Protein AF-A0A3D3T3N2-F1 (afdb_monomer_lite)

pLDDT: mean 90.18, std 8.49, range [47.81, 97.81]

Sequence (180 aa):
MTGLSQSQTKAWVLFFIALHDLGKLDVRFQLKVPEALKVLWPDFGEDDANSERGYYHGPQGYLAFRKQISRKLGFGLDSAKDWLAAVCGHHGDLQMSGQWQTPDAEEWVIERDEEARLTWANTLVDLFLRPAQIDYRAPLPDCPPMLAGFCSVCDWIGSNSDFFTFQPKPYEDGLEAYWA

Radius of gyration: 16.7 Å; chains: 1; bounding box: 37×38×50 Å

Secondary structure (DSSP, 8-state):
--S--HHHHHHHHHHHHTTTTGGGSSHHHHTTSHHHHHHH-TT--TTSB---TT--HHHHHHHHIIIIIHHHHT--HHHHHHHHHHHHTTTS------PPPPPSB-HHHHHHHHHHHHHHHHHHIIIIITTTT--TTSPPPPPPTTHHHHHHHHHHHHT-TTTS---SS--TTHHHHHH-

Structure (mmCIF, N/CA/C/O backbone):
data_AF-A0A3D3T3N2-F1
#
_entry.id   AF-A0A3D3T3N2-F1
#
loop_
_atom_site.group_PDB
_atom_site.id
_atom_site.type_symbol
_atom_site.label_atom_id
_atom_site.label_alt_id
_atom_site.label_comp_id
_atom_site.label_asym_id
_atom_site.label_entity_id
_atom_site.label_seq_id
_atom_site.pdbx_PDB_ins_code
_atom_site.Cartn_x
_atom_site.Cartn_y
_atom_site.Cartn_z
_atom_site.occupancy
_atom_site.B_iso_or_equiv
_atom_site.auth_seq_id
_atom_site.auth_comp_id
_atom_site.auth_asym_id
_atom_site.auth_atom_id
_atom_site.pdbx_PDB_model_num
ATOM 1 N N . MET A 1 1 ? -7.520 -1.124 26.898 1.00 47.81 1 MET A N 1
ATOM 2 C CA . MET A 1 1 ? -8.785 -1.226 26.134 1.00 47.81 1 MET A CA 1
ATOM 3 C C . MET A 1 1 ? -8.885 0.021 25.274 1.00 47.81 1 MET A C 1
ATOM 5 O O . MET A 1 1 ? -8.824 1.107 25.826 1.00 47.81 1 MET A O 1
ATOM 9 N N . THR A 1 2 ? -8.956 -0.134 23.954 1.00 56.12 2 THR A N 1
ATOM 10 C CA . THR A 1 2 ? -8.774 0.923 22.937 1.00 56.12 2 THR A CA 1
ATOM 11 C C . THR A 1 2 ? -9.949 1.901 22.798 1.00 56.12 2 THR A C 1
ATOM 13 O O . THR A 1 2 ? -9.895 2.789 21.958 1.00 56.12 2 THR A O 1
ATOM 16 N N . GLY A 1 3 ? -11.029 1.737 23.573 1.00 71.44 3 GLY A N 1
ATOM 17 C CA . GLY A 1 3 ? -12.244 2.563 23.481 1.00 71.44 3 GLY A CA 1
ATOM 18 C C . GLY A 1 3 ? -13.084 2.341 22.215 1.00 71.44 3 GLY A C 1
ATOM 19 O O . GLY A 1 3 ? -14.150 2.936 22.086 1.00 71.44 3 GLY A O 1
ATOM 20 N N . LEU A 1 4 ? -12.635 1.478 21.299 1.00 84.06 4 LEU A N 1
ATOM 21 C CA . LEU A 1 4 ? -13.314 1.175 20.043 1.00 84.06 4 LEU A CA 1
ATOM 22 C C . LEU A 1 4 ? -14.314 0.028 20.188 1.00 84.06 4 LEU A C 1
ATOM 24 O O . LEU A 1 4 ? -14.108 -0.914 20.956 1.00 84.06 4 LEU A O 1
ATOM 28 N N . SER A 1 5 ? -15.372 0.082 19.381 1.00 91.25 5 SER A N 1
ATOM 29 C CA . SER A 1 5 ? -16.268 -1.057 19.177 1.00 91.25 5 SER A CA 1
ATOM 30 C C . SER A 1 5 ? -15.579 -2.184 18.397 1.00 91.25 5 SER A C 1
ATOM 32 O O . SER A 1 5 ? -14.610 -1.964 17.667 1.00 91.25 5 SER A O 1
ATOM 34 N N . GLN A 1 6 ? -16.120 -3.402 18.492 1.00 92.44 6 GLN A N 1
ATOM 35 C CA . GLN A 1 6 ? -15.607 -4.557 17.748 1.00 92.44 6 GLN A CA 1
ATOM 36 C C . GLN A 1 6 ? -15.593 -4.321 16.228 1.00 92.44 6 GLN A C 1
ATOM 38 O O . GLN A 1 6 ? -14.643 -4.723 15.556 1.00 92.44 6 GLN A O 1
ATOM 43 N N . SER A 1 7 ? -16.615 -3.653 15.680 1.00 94.00 7 SER A N 1
ATOM 44 C CA . SER A 1 7 ? -16.683 -3.323 14.251 1.00 94.00 7 SER A CA 1
ATOM 45 C C . SER A 1 7 ? -15.570 -2.362 13.840 1.00 94.00 7 SER A C 1
ATOM 47 O O . SER A 1 7 ? -14.906 -2.594 12.832 1.00 94.00 7 SER A O 1
ATOM 49 N N . GLN A 1 8 ? -15.305 -1.335 14.649 1.00 93.88 8 GLN A N 1
ATOM 50 C CA . GLN A 1 8 ? -14.230 -0.380 14.389 1.00 93.88 8 GLN A CA 1
ATOM 51 C C . GLN A 1 8 ? -12.848 -1.030 14.505 1.00 93.88 8 GLN A C 1
ATOM 53 O O . GLN A 1 8 ? -11.976 -0.782 13.677 1.00 93.88 8 GLN A O 1
ATOM 58 N N . THR A 1 9 ? -12.642 -1.909 15.492 1.00 92.81 9 THR A N 1
ATOM 59 C CA . THR A 1 9 ? -11.400 -2.690 15.590 1.00 92.81 9 THR A CA 1
ATOM 60 C C . THR A 1 9 ? -11.205 -3.581 14.364 1.00 92.81 9 THR A C 1
ATOM 62 O O . THR A 1 9 ? -10.117 -3.585 13.792 1.00 92.81 9 THR A O 1
ATOM 65 N N . LYS A 1 10 ? -12.250 -4.292 13.918 1.00 94.75 10 LYS A N 1
ATOM 66 C CA . LYS A 1 10 ? -12.192 -5.130 12.711 1.00 94.75 10 LYS A CA 1
ATOM 67 C C . LYS A 1 10 ? -11.825 -4.302 11.476 1.00 94.75 10 LYS A C 1
ATOM 69 O O . LYS A 1 10 ? -10.947 -4.711 10.726 1.00 94.75 10 LYS A O 1
ATOM 74 N N . ALA A 1 11 ? -12.460 -3.148 11.288 1.00 96.12 11 ALA A N 1
ATOM 75 C CA . ALA A 1 11 ? -12.194 -2.264 10.157 1.00 96.12 11 ALA A CA 1
ATOM 76 C C . ALA A 1 11 ? -10.740 -1.770 10.124 1.00 96.12 11 ALA A C 1
ATOM 78 O O . ALA A 1 11 ? -10.108 -1.828 9.073 1.00 96.12 11 ALA A O 1
ATOM 79 N N . TRP A 1 12 ? -10.179 -1.368 11.270 1.00 95.12 12 TRP A N 1
ATOM 80 C CA . TRP A 1 12 ? -8.768 -0.985 11.351 1.00 95.12 12 TRP A CA 1
ATOM 81 C C . TRP A 1 12 ? -7.820 -2.130 10.999 1.00 95.12 12 TRP A C 1
ATOM 83 O O . TRP A 1 12 ? -6.896 -1.945 10.210 1.00 95.12 12 TRP A O 1
ATOM 93 N N . VAL A 1 13 ? -8.064 -3.320 11.552 1.00 95.94 13 VAL A N 1
ATOM 94 C CA . VAL A 1 13 ? -7.245 -4.507 11.273 1.00 95.94 13 VAL A CA 1
ATOM 95 C C . VAL A 1 13 ? -7.285 -4.863 9.786 1.00 95.94 13 VAL A C 1
ATOM 97 O O . VAL A 1 13 ? -6.230 -5.065 9.192 1.00 95.94 13 VAL A O 1
ATOM 100 N N . LEU A 1 14 ? -8.471 -4.882 9.170 1.00 97.06 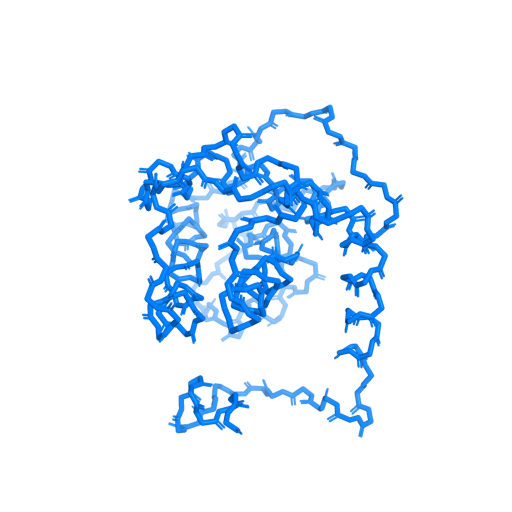14 LEU A N 1
ATOM 101 C CA . LEU A 1 14 ? -8.624 -5.166 7.739 1.00 97.06 14 LEU A CA 1
ATOM 102 C C . LEU A 1 14 ? -7.925 -4.122 6.864 1.00 97.06 14 LEU A C 1
ATOM 104 O O . LEU A 1 14 ? -7.190 -4.492 5.952 1.00 97.06 14 LEU A O 1
ATOM 108 N N . PHE A 1 15 ? -8.098 -2.837 7.181 1.00 96.62 15 PHE A N 1
ATOM 109 C CA . PHE A 1 15 ? -7.448 -1.743 6.465 1.00 96.62 15 PHE A CA 1
ATOM 110 C C . PHE A 1 15 ? -5.925 -1.894 6.446 1.00 96.62 15 PHE A C 1
ATOM 112 O O . PHE A 1 15 ? -5.317 -1.843 5.380 1.00 96.62 15 PHE A O 1
ATOM 119 N N . PHE A 1 16 ? -5.300 -2.121 7.604 1.00 96.38 16 PHE A N 1
ATOM 120 C CA . PHE A 1 16 ? -3.844 -2.234 7.663 1.00 96.38 16 PHE A CA 1
ATOM 121 C C . PHE A 1 16 ? -3.323 -3.538 7.061 1.00 96.38 16 PHE A C 1
ATOM 123 O O . PHE A 1 16 ? -2.327 -3.501 6.345 1.00 96.38 16 PHE A O 1
ATOM 130 N N . ILE A 1 17 ? -3.986 -4.678 7.277 1.00 97.81 17 ILE A N 1
ATOM 131 C CA . ILE A 1 17 ? -3.565 -5.938 6.641 1.00 97.81 17 ILE A CA 1
ATOM 132 C C . ILE A 1 17 ? -3.613 -5.809 5.117 1.00 97.81 17 ILE A C 1
ATOM 134 O O . ILE A 1 17 ? -2.677 -6.224 4.445 1.00 97.81 17 ILE A O 1
ATOM 138 N N . ALA A 1 18 ? -4.630 -5.160 4.551 1.00 97.31 18 ALA A N 1
ATOM 139 C CA . ALA A 1 18 ? -4.717 -4.950 3.105 1.00 97.31 18 ALA A CA 1
ATOM 140 C C . ALA A 1 18 ? -3.624 -4.011 2.533 1.00 97.31 18 ALA A C 1
ATOM 142 O O . ALA A 1 18 ? -3.436 -3.948 1.317 1.00 97.31 18 ALA A O 1
ATOM 143 N N . LEU A 1 19 ? -2.866 -3.315 3.389 1.00 97.19 19 LEU A N 1
ATOM 144 C CA . LEU A 1 19 ? -1.708 -2.497 3.013 1.00 97.19 19 LEU A CA 1
ATOM 145 C C . LEU A 1 19 ? -0.362 -3.232 3.124 1.00 97.19 19 LEU A C 1
ATOM 147 O O . LEU A 1 19 ? 0.652 -2.652 2.738 1.00 97.19 19 LEU A O 1
ATOM 151 N N . HIS A 1 20 ? -0.319 -4.472 3.630 1.00 96.94 20 HIS A N 1
ATOM 152 C CA . HIS A 1 20 ? 0.939 -5.198 3.878 1.00 96.94 20 HIS A CA 1
ATOM 153 C C . HIS A 1 20 ? 1.852 -5.262 2.641 1.00 96.94 20 HIS A C 1
ATOM 155 O O . HIS A 1 20 ? 3.069 -5.117 2.750 1.00 96.94 20 HIS A O 1
ATOM 161 N N . ASP A 1 21 ? 1.239 -5.398 1.465 1.00 97.44 21 ASP A N 1
ATOM 162 C CA . ASP A 1 21 ? 1.882 -5.525 0.162 1.00 97.44 21 ASP A CA 1
ATOM 163 C C . ASP A 1 21 ? 1.880 -4.227 -0.660 1.00 97.44 21 ASP A C 1
ATOM 165 O O . ASP A 1 21 ? 2.146 -4.249 -1.859 1.00 97.44 21 ASP A O 1
ATOM 169 N N . LEU A 1 22 ? 1.623 -3.068 -0.042 1.00 96.88 22 LEU A N 1
ATOM 170 C CA . LEU A 1 22 ? 1.538 -1.779 -0.742 1.00 96.88 22 LEU A CA 1
ATOM 171 C C . LEU A 1 22 ? 2.767 -1.484 -1.623 1.00 96.88 22 LEU A C 1
ATOM 173 O O . LEU A 1 22 ? 2.629 -0.895 -2.691 1.00 96.88 22 LEU A O 1
ATOM 177 N N . GLY A 1 23 ? 3.964 -1.913 -1.210 1.00 95.31 23 GLY A N 1
ATOM 178 C CA . GLY A 1 23 ? 5.185 -1.751 -2.006 1.00 95.31 23 GLY A CA 1
ATOM 179 C C . GLY A 1 23 ? 5.266 -2.650 -3.244 1.00 95.31 23 GLY A C 1
ATOM 180 O O . GLY A 1 23 ? 6.223 -2.554 -3.997 1.00 95.31 23 GLY A O 1
ATOM 181 N N . LYS A 1 24 ? 4.300 -3.543 -3.482 1.00 96.56 24 LYS A N 1
ATOM 182 C CA . LYS A 1 24 ? 4.184 -4.247 -4.765 1.00 96.56 24 LYS A CA 1
ATOM 183 C C . LYS A 1 24 ? 3.638 -3.332 -5.861 1.00 96.56 24 LYS A C 1
ATOM 185 O O . LYS A 1 24 ? 3.903 -3.586 -7.031 1.00 96.56 24 LYS A O 1
ATOM 190 N N . LEU A 1 25 ? 2.925 -2.261 -5.502 1.00 96.62 25 LEU A N 1
ATOM 191 C CA . LEU A 1 25 ? 2.499 -1.201 -6.420 1.00 96.62 25 LEU A CA 1
ATOM 192 C C . LEU A 1 25 ? 3.677 -0.257 -6.702 1.00 96.62 25 LEU A C 1
ATOM 194 O O . LEU A 1 25 ? 3.640 0.906 -6.317 1.00 96.62 25 LEU A O 1
ATOM 198 N N . ASP A 1 26 ? 4.762 -0.790 -7.258 1.00 95.75 26 ASP A N 1
ATOM 199 C CA . ASP A 1 26 ? 5.994 -0.077 -7.606 1.00 95.75 26 ASP A CA 1
ATOM 200 C C . ASP A 1 26 ? 6.641 -0.782 -8.802 1.00 95.75 26 ASP A C 1
ATOM 202 O O . ASP A 1 26 ? 6.768 -2.015 -8.800 1.00 95.75 26 ASP A O 1
ATOM 206 N N . VAL A 1 27 ? 7.078 -0.025 -9.807 1.00 96.00 27 VAL A N 1
ATOM 207 C CA . VAL A 1 27 ? 7.672 -0.559 -11.036 1.00 96.00 27 VAL A CA 1
ATOM 208 C C . VAL A 1 27 ? 8.850 -1.491 -10.748 1.00 96.00 27 VAL A C 1
ATOM 210 O O . VAL A 1 27 ? 8.996 -2.524 -11.398 1.00 96.00 27 VAL A O 1
ATOM 213 N N . ARG A 1 28 ? 9.639 -1.230 -9.698 1.00 95.38 28 ARG A N 1
ATOM 214 C CA . ARG A 1 28 ? 10.780 -2.081 -9.318 1.00 95.38 28 ARG A CA 1
ATOM 215 C C . ARG A 1 28 ? 10.342 -3.460 -8.834 1.00 95.38 28 ARG A C 1
ATOM 217 O O . ARG A 1 28 ? 11.076 -4.433 -9.008 1.00 95.38 28 ARG A O 1
ATOM 224 N N . PHE A 1 29 ? 9.152 -3.568 -8.240 1.00 95.38 29 PHE A N 1
ATOM 225 C CA . PHE A 1 29 ? 8.549 -4.862 -7.934 1.00 95.38 29 PHE A CA 1
ATOM 226 C C . PHE A 1 29 ? 7.972 -5.516 -9.191 1.00 95.38 29 PHE A C 1
ATOM 228 O O . PHE A 1 29 ? 8.197 -6.707 -9.407 1.00 95.38 29 PHE A O 1
ATOM 235 N N . GLN A 1 30 ? 7.260 -4.752 -10.021 1.00 95.25 30 GLN A N 1
ATOM 236 C CA . GLN A 1 30 ? 6.612 -5.266 -11.232 1.00 95.25 30 GLN A CA 1
ATOM 237 C C . GLN A 1 30 ? 7.624 -5.810 -12.256 1.00 95.25 30 GLN A C 1
ATOM 239 O O . GLN A 1 30 ? 7.393 -6.857 -12.858 1.00 95.25 30 GLN A O 1
ATOM 244 N N . LEU A 1 31 ? 8.806 -5.193 -12.364 1.00 95.00 31 LEU A N 1
ATOM 245 C CA . LEU A 1 31 ? 9.916 -5.648 -13.210 1.00 95.00 31 LEU A CA 1
ATOM 246 C C . LEU A 1 31 ? 10.506 -7.013 -12.807 1.00 95.00 31 LEU A C 1
ATOM 248 O O . LEU A 1 31 ? 11.324 -7.562 -13.541 1.00 95.00 31 LEU A O 1
ATOM 252 N N . LYS A 1 32 ? 10.082 -7.615 -11.685 1.00 93.81 32 LYS A N 1
ATOM 253 C CA . LYS A 1 32 ? 10.398 -9.023 -11.379 1.00 93.81 32 LYS A CA 1
ATOM 254 C C . LYS A 1 32 ? 9.745 -9.992 -12.370 1.00 93.81 32 LYS A C 1
ATOM 256 O O . LYS A 1 32 ? 10.250 -11.099 -12.538 1.00 93.81 32 LYS A O 1
ATOM 261 N N . VAL A 1 33 ? 8.648 -9.583 -13.014 1.00 93.00 33 VAL A N 1
ATOM 262 C CA . VAL A 1 33 ? 7.970 -10.335 -14.080 1.00 93.00 33 VAL A CA 1
ATOM 263 C C . VAL A 1 33 ? 7.590 -9.366 -15.215 1.00 93.00 33 VAL A C 1
ATOM 265 O O . VAL A 1 33 ? 6.426 -8.979 -15.328 1.00 93.00 33 VAL A O 1
ATOM 268 N N . PRO A 1 34 ? 8.545 -8.967 -16.080 1.00 92.12 34 PRO A N 1
ATOM 269 C CA . PRO A 1 34 ? 8.316 -7.950 -17.113 1.00 92.12 34 PRO A CA 1
ATOM 270 C C . PRO A 1 34 ? 7.159 -8.273 -18.066 1.00 92.12 34 PRO A C 1
ATOM 272 O O . PRO A 1 34 ? 6.444 -7.375 -18.496 1.00 92.12 34 PRO A O 1
ATOM 275 N N . GLU A 1 35 ? 6.922 -9.555 -18.350 1.00 91.94 35 GLU A N 1
ATOM 276 C CA . GLU A 1 35 ? 5.805 -9.981 -19.202 1.00 91.94 35 GLU A CA 1
ATOM 277 C C . GLU A 1 35 ? 4.437 -9.660 -18.583 1.00 91.94 35 GLU A C 1
ATOM 279 O O . GLU A 1 35 ? 3.518 -9.256 -19.290 1.00 91.94 35 GLU A O 1
ATOM 284 N N . ALA A 1 36 ? 4.297 -9.776 -17.257 1.00 90.94 36 ALA A N 1
ATOM 285 C CA . ALA A 1 36 ? 3.067 -9.385 -16.570 1.00 90.94 36 ALA A CA 1
ATOM 286 C C . ALA A 1 36 ? 2.883 -7.860 -16.594 1.00 90.94 36 ALA A C 1
ATOM 288 O O . ALA A 1 36 ? 1.772 -7.379 -16.814 1.00 90.94 36 ALA A O 1
ATOM 289 N N . LEU A 1 37 ? 3.975 -7.103 -16.439 1.00 92.06 37 LEU A N 1
ATOM 290 C CA . LEU A 1 37 ? 3.950 -5.646 -16.550 1.00 92.06 37 LEU A CA 1
ATOM 291 C C . LEU A 1 37 ? 3.512 -5.194 -17.948 1.00 92.06 37 LEU A C 1
ATOM 293 O O . LEU A 1 37 ? 2.624 -4.356 -18.044 1.00 92.06 37 LEU A O 1
ATOM 297 N N . LYS A 1 38 ? 4.044 -5.798 -19.019 1.00 91.12 38 LYS A N 1
ATOM 298 C CA . LYS A 1 38 ? 3.647 -5.498 -20.409 1.00 91.12 38 LYS A CA 1
ATOM 299 C C . LYS A 1 38 ? 2.171 -5.797 -20.686 1.00 91.12 38 LYS A C 1
ATOM 301 O O . LYS A 1 38 ? 1.541 -5.093 -21.465 1.00 91.12 38 LYS A O 1
ATOM 306 N N . VAL A 1 39 ? 1.591 -6.814 -20.042 1.00 90.00 39 VAL A N 1
ATOM 307 C CA . VAL A 1 39 ? 0.144 -7.081 -20.140 1.00 90.00 39 VAL A CA 1
ATOM 308 C C . VAL A 1 39 ? -0.672 -5.973 -19.472 1.00 90.00 39 VAL A C 1
ATOM 310 O O . VAL A 1 39 ? -1.706 -5.570 -20.002 1.00 90.00 39 VAL A O 1
ATOM 313 N N . LEU A 1 40 ? -0.222 -5.479 -18.316 1.00 87.62 40 LEU A N 1
ATOM 314 C CA . LEU A 1 40 ? -0.909 -4.410 -17.593 1.00 87.62 40 LEU A CA 1
ATOM 315 C C . LEU A 1 40 ? -0.735 -3.055 -18.287 1.00 87.62 40 LEU A C 1
ATOM 317 O O . LEU A 1 40 ? -1.695 -2.286 -18.366 1.00 87.62 40 LEU A O 1
ATOM 321 N N . TRP A 1 41 ? 0.475 -2.757 -18.761 1.00 92.25 41 TRP A N 1
ATOM 322 C CA . TRP A 1 41 ? 0.887 -1.495 -19.373 1.00 92.25 41 TRP A CA 1
ATOM 323 C C . TRP A 1 41 ? 1.480 -1.774 -20.768 1.00 92.25 41 TRP A C 1
ATOM 325 O O . TRP A 1 41 ? 2.699 -1.848 -20.912 1.00 92.25 41 TRP A O 1
ATOM 335 N N . PRO A 1 42 ? 0.635 -1.934 -21.806 1.00 92.31 42 PRO A N 1
ATOM 336 C CA . PRO A 1 42 ? 1.094 -2.291 -23.152 1.00 92.31 42 PRO A CA 1
ATOM 337 C C . PRO A 1 42 ? 2.076 -1.297 -23.778 1.00 92.31 42 PRO A C 1
ATOM 339 O O . PRO A 1 42 ? 2.884 -1.690 -24.614 1.00 92.31 42 PRO A O 1
ATOM 342 N N . ASP A 1 43 ? 2.009 -0.032 -23.359 1.00 92.31 43 ASP A N 1
ATOM 343 C CA . ASP A 1 43 ? 2.875 1.045 -23.846 1.00 92.31 43 ASP A CA 1
ATOM 344 C C . ASP A 1 43 ? 4.200 1.158 -23.067 1.00 92.31 43 ASP A C 1
ATOM 346 O O . ASP A 1 43 ? 5.026 1.997 -23.409 1.00 92.31 43 ASP A O 1
ATOM 350 N N . PHE A 1 44 ? 4.418 0.331 -22.034 1.00 94.88 44 PHE A N 1
ATOM 351 C CA . PHE A 1 44 ? 5.661 0.324 -21.259 1.00 94.88 44 PHE A CA 1
ATOM 352 C C . PHE A 1 44 ? 6.815 -0.260 -22.091 1.00 94.88 44 PHE A C 1
ATOM 354 O O . PHE A 1 44 ? 6.826 -1.445 -22.447 1.00 94.88 44 PHE A O 1
ATOM 361 N N . GLY A 1 45 ? 7.791 0.585 -22.396 1.00 93.62 45 GLY A N 1
ATOM 362 C CA . GLY A 1 45 ? 9.041 0.282 -23.071 1.00 93.62 45 GLY A CA 1
ATOM 363 C C . GLY A 1 45 ? 10.147 -0.185 -22.124 1.00 93.62 45 GLY A C 1
ATOM 364 O O . GLY A 1 45 ? 10.084 -0.041 -20.907 1.00 93.62 45 GLY A O 1
ATOM 365 N N . GLU A 1 46 ? 11.197 -0.768 -22.702 1.00 89.00 46 GLU A N 1
ATOM 366 C CA . GLU A 1 46 ? 12.344 -1.284 -21.937 1.00 89.00 46 GLU A CA 1
ATOM 367 C C . GLU A 1 46 ? 13.165 -0.172 -21.269 1.00 89.00 46 GLU A C 1
ATOM 369 O O . GLU A 1 46 ? 13.769 -0.414 -20.227 1.00 89.00 46 GLU A O 1
ATOM 374 N N . ASP A 1 47 ? 13.136 1.037 -21.834 1.00 93.31 47 ASP A N 1
ATOM 375 C CA . ASP A 1 47 ? 13.868 2.203 -21.331 1.00 93.31 47 ASP A CA 1
ATOM 376 C C . ASP A 1 47 ? 13.062 3.032 -20.310 1.00 93.31 47 ASP A C 1
ATOM 378 O O . ASP A 1 47 ? 13.604 3.967 -19.727 1.00 93.31 47 ASP A O 1
ATOM 382 N N . ASP A 1 48 ? 11.788 2.695 -20.052 1.00 95.88 48 ASP A N 1
ATOM 383 C CA . ASP A 1 48 ? 10.924 3.483 -19.159 1.00 95.88 48 ASP A CA 1
ATOM 384 C C . ASP A 1 48 ? 11.277 3.329 -17.670 1.00 95.88 48 ASP A C 1
ATOM 386 O O . ASP A 1 48 ? 10.927 4.187 -16.857 1.00 95.88 48 ASP A O 1
ATOM 390 N N . ALA A 1 49 ? 11.939 2.236 -17.274 1.00 95.56 49 ALA A N 1
ATOM 391 C CA . ALA A 1 49 ? 12.443 2.063 -15.913 1.00 95.56 49 ALA A CA 1
ATOM 392 C C . ALA A 1 49 ? 13.561 1.024 -15.810 1.00 95.56 49 ALA A C 1
ATOM 394 O O . ALA A 1 49 ? 13.512 -0.044 -16.422 1.00 95.56 49 ALA A O 1
ATOM 395 N N . ASN A 1 50 ? 14.513 1.280 -14.914 1.00 91.25 50 ASN A N 1
ATOM 396 C CA . ASN A 1 50 ? 15.580 0.343 -14.595 1.00 91.25 50 ASN A CA 1
ATOM 397 C C . ASN A 1 50 ? 15.187 -0.610 -13.458 1.00 91.25 50 ASN A C 1
ATOM 399 O O . ASN A 1 50 ? 14.652 -0.219 -12.417 1.00 91.25 50 ASN A O 1
ATOM 403 N N . SER A 1 51 ? 15.520 -1.894 -13.622 1.00 85.44 51 SER A N 1
ATOM 404 C CA . SER A 1 51 ? 15.362 -2.873 -12.546 1.00 85.44 51 SER A CA 1
ATOM 405 C C . SER A 1 51 ? 16.336 -2.576 -11.401 1.00 85.44 51 SER A C 1
ATOM 407 O O . SER A 1 51 ? 17.542 -2.455 -11.627 1.00 85.44 51 SER A O 1
ATOM 409 N N . GLU A 1 52 ? 15.847 -2.552 -10.163 1.00 83.56 52 GLU A N 1
ATOM 410 C CA . GLU A 1 52 ? 16.679 -2.318 -8.980 1.00 83.56 52 GLU A CA 1
ATOM 411 C C . GLU A 1 52 ? 16.912 -3.631 -8.215 1.00 83.56 52 GLU A C 1
ATOM 413 O O . GLU A 1 52 ? 15.982 -4.259 -7.695 1.00 83.56 52 GLU A O 1
ATOM 418 N N . ARG A 1 53 ? 18.174 -4.069 -8.114 1.00 81.12 53 ARG A N 1
ATOM 419 C CA . ARG A 1 53 ? 18.526 -5.203 -7.244 1.00 81.12 53 ARG A CA 1
ATOM 420 C C . ARG A 1 53 ? 18.362 -4.794 -5.784 1.00 81.12 53 ARG A C 1
ATOM 422 O O . ARG A 1 53 ? 18.847 -3.749 -5.376 1.00 81.12 53 ARG A O 1
ATOM 429 N N . GLY A 1 54 ? 17.752 -5.665 -4.982 1.00 83.12 54 GLY A N 1
ATOM 430 C CA . GLY A 1 54 ? 17.543 -5.397 -3.556 1.00 83.12 54 GLY A CA 1
ATOM 431 C C . GLY A 1 54 ? 16.289 -4.577 -3.246 1.00 83.12 54 GLY A C 1
ATOM 432 O O . GLY A 1 54 ? 16.168 -4.058 -2.140 1.00 83.12 54 GLY A O 1
ATOM 433 N N . TYR A 1 55 ? 15.335 -4.482 -4.179 1.00 89.81 55 TYR A N 1
ATOM 434 C CA . TYR A 1 55 ? 14.015 -3.932 -3.879 1.00 89.81 55 TYR A CA 1
ATOM 435 C C . TYR A 1 55 ? 13.187 -4.884 -2.994 1.00 89.81 55 TYR A C 1
ATOM 437 O O . TYR A 1 55 ? 12.772 -5.972 -3.425 1.00 89.81 55 TYR A O 1
ATOM 445 N N . TYR A 1 56 ? 12.898 -4.441 -1.766 1.00 90.19 56 TYR A N 1
ATOM 446 C CA . TYR A 1 56 ? 12.052 -5.142 -0.795 1.00 90.19 56 TYR A CA 1
ATOM 447 C C . TYR A 1 56 ? 10.731 -4.394 -0.599 1.00 90.19 56 TYR A C 1
ATOM 449 O O . TYR A 1 56 ? 10.707 -3.288 -0.057 1.00 90.19 56 TYR A O 1
ATOM 457 N N . HIS A 1 57 ? 9.620 -5.007 -1.010 1.00 93.00 57 HIS A N 1
ATOM 458 C CA . HIS A 1 57 ? 8.310 -4.348 -1.037 1.00 93.00 57 HIS A CA 1
ATOM 459 C C . HIS A 1 57 ? 7.772 -4.002 0.356 1.00 93.00 57 HIS A C 1
ATOM 461 O O . HIS A 1 57 ? 7.073 -3.007 0.485 1.00 93.00 57 HIS A O 1
ATOM 467 N N . GLY A 1 58 ? 8.123 -4.756 1.402 1.00 92.44 58 GLY A N 1
ATOM 468 C CA . GLY A 1 58 ? 7.712 -4.448 2.778 1.00 92.44 58 GLY A CA 1
ATOM 469 C C . GLY A 1 58 ? 8.213 -3.070 3.242 1.00 92.44 58 GLY A C 1
ATOM 470 O O . GLY A 1 58 ? 7.415 -2.136 3.385 1.00 92.44 58 GLY A O 1
ATOM 471 N N . PRO A 1 59 ? 9.537 -2.874 3.408 1.00 91.38 59 PRO A N 1
ATOM 472 C CA . PRO A 1 59 ? 10.100 -1.573 3.769 1.00 91.38 59 PRO A CA 1
ATOM 473 C C . PRO A 1 59 ? 9.699 -0.446 2.808 1.00 91.38 59 PRO A C 1
ATOM 475 O O . PRO A 1 59 ? 9.390 0.660 3.254 1.00 91.38 59 PRO A O 1
ATOM 478 N N . GLN A 1 60 ? 9.650 -0.714 1.500 1.00 91.81 60 GLN A N 1
ATOM 479 C CA . GLN A 1 60 ? 9.291 0.304 0.509 1.00 91.81 60 GLN A CA 1
ATOM 480 C C . GLN A 1 60 ? 7.808 0.685 0.574 1.00 91.81 60 GLN A C 1
ATOM 482 O O . GLN A 1 60 ? 7.494 1.868 0.484 1.00 91.81 60 GLN A O 1
ATOM 487 N N . GLY A 1 61 ? 6.902 -0.255 0.852 1.00 93.44 61 GLY A N 1
ATOM 488 C CA . GLY A 1 61 ? 5.486 0.021 1.102 1.00 93.44 61 GLY A CA 1
ATOM 489 C C . GLY A 1 61 ? 5.282 0.908 2.330 1.00 93.44 61 GLY A C 1
ATOM 490 O O . GLY A 1 61 ? 4.571 1.912 2.260 1.00 93.44 61 GLY A O 1
ATOM 491 N N . TYR A 1 62 ? 5.986 0.618 3.430 1.00 93.62 62 TYR A N 1
ATOM 492 C CA . TYR A 1 62 ? 5.992 1.490 4.610 1.00 93.62 62 TYR A CA 1
ATOM 493 C C . TYR A 1 62 ? 6.462 2.916 4.257 1.00 93.62 62 TYR A C 1
ATOM 495 O O . TYR A 1 62 ? 5.826 3.911 4.626 1.00 93.62 62 TYR A O 1
ATOM 503 N N . LEU A 1 63 ? 7.582 3.032 3.534 1.00 92.50 63 LEU A N 1
ATOM 504 C CA . LEU A 1 63 ? 8.169 4.322 3.167 1.00 92.50 63 LEU A CA 1
ATOM 505 C C . LEU A 1 63 ? 7.273 5.105 2.196 1.00 92.50 63 LEU A C 1
ATOM 507 O O . LEU A 1 63 ? 7.117 6.318 2.373 1.00 92.50 63 LEU A O 1
ATOM 511 N N . ALA A 1 64 ? 6.652 4.422 1.233 1.00 92.50 64 ALA A N 1
ATOM 512 C CA . ALA A 1 64 ? 5.697 4.991 0.291 1.00 92.50 64 ALA A CA 1
ATOM 513 C C . ALA A 1 64 ? 4.463 5.533 1.015 1.00 92.50 64 ALA A C 1
ATOM 515 O O . ALA A 1 64 ? 4.104 6.693 0.813 1.00 92.50 64 ALA A O 1
ATOM 516 N N . PHE A 1 65 ? 3.862 4.756 1.927 1.00 92.88 65 PHE A N 1
ATOM 517 C CA . PHE A 1 65 ? 2.715 5.230 2.706 1.00 92.88 65 PHE A CA 1
ATOM 518 C C . PHE A 1 65 ? 3.068 6.509 3.462 1.00 92.88 65 PHE A C 1
ATOM 520 O O . PHE A 1 65 ? 2.358 7.515 3.388 1.00 92.88 65 PHE A O 1
ATOM 527 N N . ARG A 1 66 ? 4.210 6.496 4.158 1.00 90.69 66 ARG A N 1
ATOM 528 C CA . ARG A 1 66 ? 4.680 7.646 4.926 1.00 90.69 66 ARG A CA 1
ATOM 529 C C . ARG A 1 66 ? 4.878 8.883 4.050 1.00 90.69 66 ARG A C 1
ATOM 531 O O . ARG A 1 66 ? 4.446 9.961 4.448 1.00 90.69 66 ARG A O 1
ATOM 538 N N . LYS A 1 67 ? 5.517 8.738 2.887 1.00 89.56 67 LYS A N 1
ATOM 539 C CA . LYS A 1 67 ? 5.890 9.862 2.015 1.00 89.56 67 LYS A CA 1
ATOM 540 C C . LYS A 1 67 ? 4.721 10.387 1.175 1.00 89.56 67 LYS A C 1
ATOM 542 O O . LYS A 1 67 ? 4.586 11.599 1.038 1.00 89.56 67 LYS A O 1
ATOM 547 N N . GLN A 1 68 ? 3.908 9.495 0.616 1.00 89.81 68 GLN A N 1
ATOM 548 C CA . GLN A 1 68 ? 2.960 9.817 -0.457 1.00 89.81 68 GLN A CA 1
ATOM 549 C C . GLN A 1 68 ? 1.499 9.782 -0.007 1.00 89.81 68 GLN A C 1
ATOM 551 O O . GLN A 1 68 ? 0.691 10.560 -0.506 1.00 89.81 68 GLN A O 1
ATOM 556 N N . ILE A 1 69 ? 1.149 8.912 0.944 1.00 90.06 69 ILE A N 1
ATOM 557 C CA . ILE A 1 69 ? -0.255 8.636 1.284 1.00 90.06 69 ILE A CA 1
ATOM 558 C C . ILE A 1 69 ? -0.681 9.387 2.540 1.00 90.06 69 ILE A C 1
ATOM 560 O O . ILE A 1 69 ? -1.712 10.059 2.530 1.00 90.06 69 ILE A O 1
ATOM 564 N N . SER A 1 70 ? 0.123 9.321 3.606 1.00 87.81 70 SER A N 1
ATOM 565 C CA . SER A 1 70 ? -0.250 9.832 4.931 1.00 87.81 70 SER A CA 1
ATOM 566 C C . SER A 1 70 ? -0.742 11.283 4.884 1.00 87.81 70 SER A C 1
ATOM 568 O O . SER A 1 70 ? -1.856 11.579 5.311 1.00 87.81 70 SER A O 1
ATOM 570 N N . ARG A 1 71 ? 0.037 12.172 4.256 1.00 85.62 71 ARG A N 1
ATOM 571 C CA . ARG A 1 71 ? -0.297 13.590 4.082 1.00 85.62 71 ARG A CA 1
ATOM 572 C C . ARG A 1 71 ? -1.505 13.808 3.174 1.00 85.62 71 ARG A C 1
ATOM 574 O O . ARG A 1 71 ? -2.324 14.664 3.486 1.00 85.62 71 ARG A O 1
ATOM 581 N N . LYS A 1 72 ? -1.607 13.072 2.060 1.00 88.94 72 LYS A N 1
ATOM 582 C CA . LYS A 1 72 ? -2.691 13.251 1.079 1.00 88.94 72 LYS A CA 1
ATOM 583 C C . LYS A 1 72 ? -4.047 12.831 1.646 1.00 88.94 72 LYS A C 1
ATOM 585 O O . LYS A 1 72 ? -5.043 13.494 1.386 1.00 88.94 72 LYS A O 1
ATOM 590 N N . LEU A 1 73 ? -4.079 11.770 2.452 1.00 86.88 73 LEU A N 1
ATOM 591 C CA . LEU A 1 73 ? -5.305 11.284 3.091 1.00 86.88 73 LEU A CA 1
ATOM 592 C C . LEU A 1 73 ? -5.587 11.953 4.446 1.00 86.88 73 LEU A C 1
ATOM 594 O O . LEU A 1 73 ? -6.738 12.012 4.882 1.00 86.88 73 LEU A O 1
ATOM 598 N N . GLY A 1 74 ? -4.562 12.516 5.088 1.00 85.75 74 GLY A N 1
ATOM 599 C CA . GLY A 1 74 ? -4.662 13.139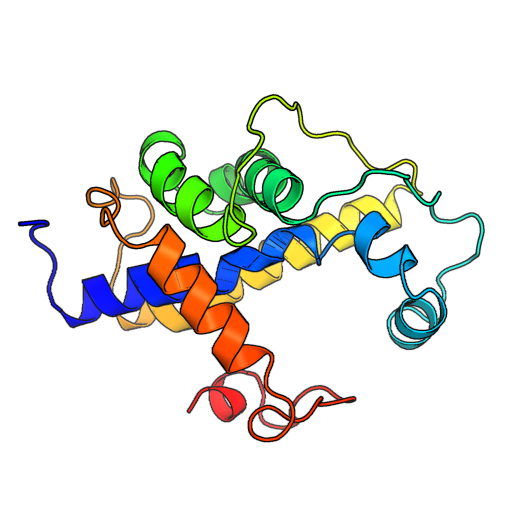 6.408 1.00 85.75 74 GLY A CA 1
ATOM 600 C C . GLY A 1 74 ? -4.519 12.149 7.566 1.00 85.75 74 GLY A C 1
ATOM 601 O O . GLY A 1 74 ? -5.044 12.409 8.642 1.00 85.75 74 GLY A O 1
ATOM 602 N N . PHE A 1 75 ? -3.828 11.023 7.361 1.00 84.88 75 PHE A N 1
ATOM 603 C CA . PHE A 1 75 ? -3.499 10.091 8.441 1.00 84.88 75 PHE A CA 1
ATOM 604 C C . PHE A 1 75 ? -2.473 10.706 9.396 1.00 84.88 75 PHE A C 1
ATOM 606 O O . PHE A 1 75 ? -1.429 11.206 8.964 1.00 84.88 75 PHE A O 1
ATOM 613 N N . GLY A 1 76 ? -2.727 10.586 10.701 1.00 80.44 76 GLY A N 1
ATOM 614 C CA . GLY A 1 76 ? -1.744 10.894 11.738 1.00 80.44 76 GLY A CA 1
ATOM 615 C C . GLY A 1 76 ? -0.569 9.921 11.662 1.00 80.44 76 GLY A C 1
ATOM 616 O O . GLY A 1 76 ? -0.656 8.802 12.163 1.00 80.44 76 GLY A O 1
ATOM 617 N N . LEU A 1 77 ? 0.523 10.334 11.014 1.00 74.50 77 LEU A N 1
ATOM 618 C CA . LEU A 1 77 ? 1.657 9.457 10.719 1.00 74.50 77 LEU A CA 1
ATOM 619 C C . LEU A 1 77 ? 2.268 8.834 11.979 1.00 74.50 77 LEU A C 1
ATOM 621 O O . LEU A 1 77 ? 2.578 7.646 11.974 1.00 74.50 77 LEU A O 1
ATOM 625 N N . ASP A 1 78 ? 2.402 9.616 13.050 1.00 78.88 78 ASP A N 1
ATOM 626 C CA . ASP A 1 78 ? 2.946 9.130 14.320 1.00 78.88 78 ASP A CA 1
ATOM 627 C C . ASP A 1 78 ? 2.070 8.024 14.922 1.00 78.88 78 ASP A C 1
ATOM 629 O O . ASP A 1 78 ? 2.590 7.057 15.469 1.00 78.88 78 ASP A O 1
ATOM 633 N N . SER A 1 79 ? 0.749 8.113 14.748 1.00 78.88 79 SER A N 1
ATOM 634 C CA . SER A 1 79 ? -0.202 7.106 15.227 1.00 78.88 79 SER A CA 1
ATOM 635 C C . SER A 1 79 ? -0.290 5.880 14.308 1.00 78.88 79 SER A C 1
ATOM 637 O O . SER A 1 79 ? -0.519 4.769 14.776 1.00 78.88 79 SER A O 1
ATOM 639 N N . ALA A 1 80 ? -0.102 6.054 12.996 1.00 86.44 80 ALA A N 1
ATOM 640 C CA . ALA A 1 80 ? -0.157 4.961 12.020 1.00 86.44 80 ALA A CA 1
ATOM 641 C C . ALA A 1 80 ? 1.164 4.181 11.905 1.00 86.44 80 ALA A C 1
ATOM 643 O O . ALA A 1 80 ? 1.176 3.075 11.363 1.00 86.44 80 ALA A O 1
ATOM 644 N N . LYS A 1 81 ? 2.273 4.743 12.403 1.00 89.44 81 LYS A N 1
ATOM 645 C CA . LYS A 1 81 ? 3.622 4.181 12.288 1.00 89.44 81 LYS A CA 1
ATOM 646 C C . LYS A 1 81 ? 3.694 2.721 12.725 1.00 89.44 81 LYS A C 1
ATOM 648 O O . LYS A 1 81 ? 4.194 1.896 11.968 1.00 89.44 81 LYS A O 1
ATOM 653 N N . ASP A 1 82 ? 3.200 2.408 13.918 1.00 90.94 82 ASP A N 1
ATOM 654 C CA . ASP A 1 82 ? 3.354 1.069 14.497 1.00 90.94 82 ASP A CA 1
ATOM 655 C C . ASP A 1 82 ? 2.439 0.043 13.817 1.00 90.94 82 ASP A C 1
ATOM 657 O O . ASP A 1 82 ?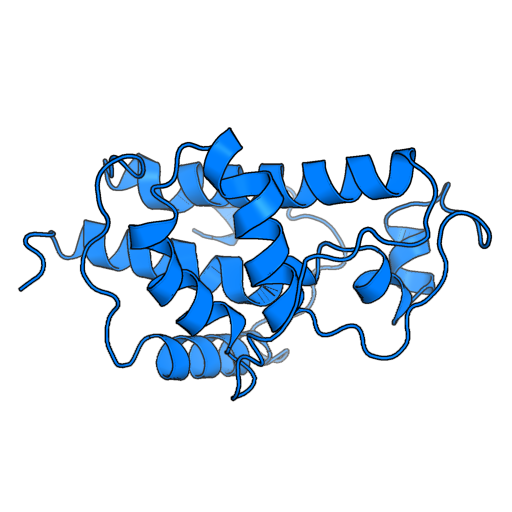 2.821 -1.114 13.645 1.00 90.94 82 ASP A O 1
ATOM 661 N N . TRP A 1 83 ? 1.261 0.475 13.358 1.00 93.81 83 TRP A N 1
ATOM 662 C CA . TRP A 1 83 ? 0.362 -0.344 12.544 1.00 93.81 83 TRP A CA 1
ATOM 663 C C . TRP A 1 83 ? 0.990 -0.691 11.191 1.00 93.81 83 TRP A C 1
ATOM 665 O O . TRP A 1 83 ? 1.041 -1.861 10.814 1.00 93.81 83 TRP A O 1
ATOM 675 N N . LEU A 1 84 ? 1.522 0.312 10.483 1.00 93.25 84 LEU A N 1
ATOM 676 C CA . LEU A 1 84 ? 2.210 0.123 9.203 1.00 93.25 84 LEU A CA 1
ATOM 677 C C . LEU A 1 84 ? 3.465 -0.724 9.360 1.00 93.25 84 LEU A C 1
ATOM 679 O O . LEU A 1 84 ? 3.725 -1.590 8.533 1.00 93.25 84 LEU A O 1
ATOM 683 N N . ALA A 1 85 ? 4.248 -0.482 10.411 1.00 91.94 85 ALA A N 1
ATOM 684 C CA . ALA A 1 85 ? 5.464 -1.238 10.641 1.00 91.94 85 ALA A CA 1
ATOM 685 C C . ALA A 1 85 ? 5.158 -2.727 10.868 1.00 91.94 85 ALA A C 1
ATOM 687 O O . ALA A 1 85 ? 5.848 -3.584 10.318 1.00 91.94 85 ALA A O 1
ATOM 688 N N . ALA A 1 86 ? 4.085 -3.027 11.609 1.00 93.00 86 ALA A N 1
ATOM 689 C CA . ALA A 1 86 ? 3.641 -4.394 11.850 1.00 93.00 86 ALA A CA 1
ATOM 690 C C . ALA A 1 86 ? 3.241 -5.127 10.558 1.00 93.00 86 ALA A C 1
ATOM 692 O O . ALA A 1 86 ? 3.675 -6.257 10.347 1.00 93.00 86 ALA A O 1
ATOM 693 N N . VAL A 1 87 ? 2.442 -4.504 9.684 1.00 95.31 87 VAL A N 1
ATOM 694 C CA . VAL A 1 87 ? 1.929 -5.168 8.466 1.00 95.31 87 VAL A CA 1
ATOM 695 C C . VAL A 1 87 ? 2.939 -5.176 7.318 1.00 95.31 87 VAL A C 1
ATOM 697 O O . VAL A 1 87 ? 3.083 -6.175 6.621 1.00 95.31 87 VAL A O 1
ATOM 700 N N . CYS A 1 88 ? 3.724 -4.115 7.140 1.00 92.75 88 CYS A N 1
ATOM 701 C CA . CYS A 1 88 ? 4.779 -4.090 6.125 1.00 92.75 88 CYS A CA 1
ATOM 702 C C . CYS A 1 88 ? 5.965 -5.003 6.491 1.00 92.75 88 CYS A C 1
ATOM 704 O O . CYS A 1 88 ? 6.744 -5.380 5.619 1.00 92.75 88 CYS A O 1
ATOM 706 N N . GLY A 1 89 ? 6.101 -5.372 7.768 1.00 86.88 89 GLY A N 1
ATOM 707 C CA . GLY A 1 89 ? 7.096 -6.322 8.272 1.00 86.88 89 GLY A CA 1
ATOM 708 C C . GLY A 1 89 ? 6.680 -7.792 8.156 1.00 86.88 89 GLY A C 1
ATOM 709 O O . GLY A 1 89 ? 7.308 -8.639 8.787 1.00 86.88 89 GLY A O 1
ATOM 710 N N . HIS A 1 90 ? 5.637 -8.120 7.383 1.00 84.00 90 HIS A N 1
ATOM 711 C CA . HIS A 1 90 ? 5.032 -9.461 7.336 1.00 84.00 90 HIS A CA 1
ATOM 712 C C . HIS A 1 90 ? 5.980 -10.597 6.900 1.00 84.00 90 HIS A C 1
ATOM 714 O O . HIS A 1 90 ? 5.689 -11.758 7.183 1.00 84.00 90 HIS A O 1
ATOM 720 N N . HIS A 1 91 ? 7.134 -10.290 6.292 1.00 82.12 91 HIS A N 1
ATOM 721 C CA . HIS A 1 91 ? 8.195 -11.264 5.967 1.00 82.12 91 HIS A CA 1
ATOM 722 C C . HIS A 1 91 ? 9.189 -11.531 7.117 1.00 82.12 91 HIS A C 1
ATOM 724 O O . HIS A 1 91 ? 10.208 -12.186 6.910 1.00 82.12 91 HIS A O 1
ATOM 730 N N . GLY A 1 92 ? 8.905 -11.058 8.335 1.00 69.69 92 GLY A N 1
ATOM 731 C CA . GLY A 1 92 ? 9.611 -11.447 9.565 1.00 69.69 92 GLY A CA 1
ATOM 732 C C . GLY A 1 92 ? 10.592 -10.415 10.127 1.00 69.69 92 GLY A C 1
ATOM 733 O O . GLY A 1 92 ? 10.938 -10.504 11.302 1.00 69.69 92 GLY A O 1
ATOM 734 N N . ASP A 1 93 ? 11.000 -9.417 9.344 1.00 70.75 93 ASP A N 1
ATOM 735 C CA . ASP A 1 93 ? 11.752 -8.261 9.838 1.00 70.75 93 ASP A CA 1
ATOM 736 C C . ASP A 1 93 ? 11.450 -7.028 8.980 1.00 70.75 93 ASP A C 1
ATOM 738 O O . ASP A 1 93 ? 11.425 -7.094 7.747 1.00 70.75 93 ASP A O 1
ATOM 742 N N . LEU A 1 94 ? 11.236 -5.887 9.634 1.00 66.50 94 LEU A N 1
ATOM 743 C CA . LEU A 1 94 ? 11.162 -4.601 8.962 1.00 66.50 94 LEU A CA 1
ATOM 744 C C . LEU A 1 94 ? 12.498 -3.889 9.166 1.00 66.50 94 LEU A C 1
ATOM 746 O O . LEU A 1 94 ? 12.703 -3.185 10.156 1.00 66.50 94 LEU A O 1
ATOM 750 N N . GLN A 1 95 ? 13.391 -4.015 8.184 1.00 63.91 95 GLN A N 1
ATOM 751 C CA . GLN A 1 95 ? 14.621 -3.227 8.141 1.00 63.91 95 GLN A CA 1
ATOM 752 C C . GLN A 1 95 ? 14.280 -1.755 7.883 1.00 63.91 95 GLN A C 1
ATOM 754 O O . GLN A 1 95 ? 14.248 -1.263 6.758 1.00 63.91 95 GLN A O 1
ATOM 759 N N . MET A 1 96 ? 13.977 -1.052 8.971 1.00 61.66 96 MET A N 1
ATOM 760 C CA . MET A 1 96 ? 13.487 0.324 8.984 1.00 61.66 96 MET A CA 1
ATOM 761 C C . MET A 1 96 ? 14.546 1.375 8.637 1.00 61.66 96 MET A C 1
ATOM 763 O O . MET A 1 96 ? 14.238 2.565 8.529 1.00 61.66 96 MET A O 1
ATOM 767 N N . SER A 1 97 ? 15.801 0.959 8.488 1.00 53.00 97 SER A N 1
ATOM 768 C CA . SER A 1 97 ? 16.929 1.827 8.179 1.00 53.00 97 SER A CA 1
ATOM 769 C C . SER A 1 97 ? 16.956 2.154 6.686 1.00 53.00 97 SER A C 1
ATOM 771 O O . SER A 1 97 ? 17.761 1.617 5.933 1.00 53.00 97 SER A O 1
ATOM 773 N N . GLY A 1 98 ? 16.052 3.026 6.245 1.00 64.38 98 GLY A N 1
ATOM 774 C CA . GLY A 1 98 ? 15.999 3.457 4.853 1.00 64.38 98 GLY A CA 1
ATOM 775 C C . GLY A 1 98 ? 15.285 4.789 4.675 1.00 64.38 98 GLY A C 1
ATOM 776 O O . GLY A 1 98 ? 14.312 5.105 5.365 1.00 64.38 98 GLY A O 1
ATOM 777 N N . GLN A 1 99 ? 15.771 5.586 3.729 1.00 73.81 99 GLN A N 1
ATOM 778 C CA . GLN A 1 99 ? 15.003 6.685 3.154 1.00 73.81 99 GLN A CA 1
ATOM 779 C C . GLN A 1 99 ? 14.327 6.187 1.881 1.00 73.81 99 GLN A C 1
ATOM 781 O O . GLN A 1 99 ? 14.902 5.368 1.166 1.00 73.81 99 GLN A O 1
ATOM 786 N N . TRP A 1 100 ? 13.129 6.698 1.591 1.00 82.50 100 TRP A N 1
ATOM 787 C CA . TRP A 1 100 ? 12.474 6.423 0.314 1.00 82.50 100 TRP A CA 1
ATOM 788 C C . TRP A 1 100 ? 13.404 6.818 -0.833 1.00 82.50 100 TRP A C 1
ATOM 790 O O . TRP A 1 100 ? 13.799 7.983 -0.918 1.00 82.50 100 TRP A O 1
ATOM 800 N N . GLN A 1 101 ? 13.699 5.863 -1.711 1.00 82.12 101 GLN A N 1
ATOM 801 C CA . GLN A 1 101 ? 14.412 6.110 -2.957 1.00 82.12 101 GLN A CA 1
ATOM 802 C C . GLN A 1 101 ? 13.389 6.174 -4.081 1.00 82.12 101 GLN A C 1
ATOM 804 O O . GLN A 1 101 ? 12.610 5.234 -4.267 1.00 82.12 101 GLN A O 1
ATOM 809 N N . THR A 1 102 ? 13.376 7.298 -4.792 1.00 87.38 102 THR A N 1
ATOM 810 C CA . THR A 1 102 ? 12.610 7.419 -6.033 1.00 87.38 102 THR A CA 1
ATOM 811 C C . THR A 1 102 ? 13.158 6.397 -7.038 1.00 87.38 102 THR A C 1
ATOM 813 O O . THR A 1 102 ? 14.382 6.281 -7.121 1.00 87.38 102 THR A O 1
ATOM 816 N N . PRO A 1 103 ? 12.297 5.634 -7.738 1.00 92.00 103 PRO A N 1
ATOM 817 C CA . PRO A 1 103 ? 12.741 4.729 -8.794 1.00 92.00 103 PRO A CA 1
ATOM 818 C C . PRO A 1 103 ? 13.553 5.466 -9.864 1.00 92.00 103 PRO A C 1
ATOM 820 O O . PRO A 1 103 ? 13.266 6.624 -10.163 1.00 92.00 103 PRO A O 1
ATOM 823 N N . ASP A 1 104 ? 14.535 4.783 -10.448 1.00 94.81 104 ASP A N 1
ATOM 824 C CA . ASP A 1 104 ? 15.179 5.220 -11.687 1.00 94.81 104 ASP A CA 1
ATOM 825 C C . ASP A 1 104 ? 14.272 4.837 -12.863 1.00 94.81 104 ASP A C 1
ATOM 827 O O . ASP A 1 104 ? 14.323 3.714 -13.371 1.00 94.81 104 ASP A O 1
ATOM 831 N N . ALA A 1 105 ? 13.334 5.729 -13.167 1.00 96.44 105 ALA A N 1
ATOM 832 C CA . ALA A 1 105 ? 12.265 5.532 -14.132 1.00 96.44 105 ALA A CA 1
ATOM 833 C C . ALA A 1 105 ? 11.809 6.876 -14.706 1.00 96.44 105 ALA A C 1
ATOM 835 O O . ALA A 1 105 ? 12.030 7.930 -14.102 1.00 96.44 105 ALA A O 1
ATOM 836 N N . GLU A 1 106 ? 11.129 6.820 -15.845 1.00 97.44 106 GLU A N 1
ATOM 837 C CA . GLU A 1 106 ? 10.466 7.967 -16.448 1.00 97.44 106 GLU A CA 1
ATOM 838 C C . GLU A 1 106 ? 9.429 8.581 -15.495 1.00 97.44 106 GLU A C 1
ATOM 840 O O . GLU A 1 106 ? 8.798 7.899 -14.678 1.00 97.44 106 GLU A O 1
ATOM 845 N N . GLU A 1 107 ? 9.228 9.897 -15.606 1.00 96.88 107 GLU A N 1
ATOM 846 C CA . GLU A 1 107 ? 8.362 10.655 -14.691 1.00 96.88 107 GLU A CA 1
ATOM 847 C C . GLU A 1 107 ? 6.933 10.095 -14.666 1.00 96.88 107 GLU A C 1
ATOM 849 O O . GLU A 1 107 ? 6.359 9.889 -13.595 1.00 96.88 107 GLU A O 1
ATOM 854 N N . TRP A 1 108 ? 6.404 9.731 -15.836 1.00 96.00 108 TRP A N 1
ATOM 855 C CA . TRP A 1 108 ? 5.060 9.174 -15.976 1.00 96.00 108 TRP A CA 1
ATOM 856 C C . TRP A 1 108 ? 4.888 7.833 -15.238 1.00 96.00 108 TRP A C 1
ATOM 858 O O . TRP A 1 108 ? 3.806 7.545 -14.722 1.00 96.00 108 TRP A O 1
ATOM 868 N N . VAL A 1 109 ? 5.948 7.019 -15.143 1.00 96.88 109 VAL A N 1
ATOM 869 C CA . VAL A 1 109 ? 5.941 5.749 -14.399 1.00 96.88 109 VAL A CA 1
ATOM 870 C C . VAL A 1 109 ? 5.854 6.028 -12.904 1.00 96.88 109 VAL A C 1
ATOM 872 O O . VAL A 1 109 ? 5.033 5.436 -12.202 1.00 96.88 109 VAL A O 1
ATOM 875 N N . ILE A 1 110 ? 6.674 6.964 -12.415 1.00 95.94 110 ILE A N 1
ATOM 876 C CA . ILE A 1 110 ? 6.725 7.347 -10.999 1.00 95.94 110 ILE A CA 1
ATOM 877 C C . ILE A 1 110 ? 5.379 7.930 -10.548 1.00 95.94 110 ILE A C 1
ATOM 879 O O . ILE A 1 110 ? 4.885 7.582 -9.468 1.00 95.94 110 ILE A O 1
ATOM 883 N N . GLU A 1 111 ? 4.781 8.797 -11.366 1.00 95.81 111 GLU A N 1
ATOM 884 C CA . GLU A 1 111 ? 3.469 9.395 -11.110 1.00 95.81 111 GLU A CA 1
ATOM 885 C C . GLU A 1 111 ? 2.366 8.337 -11.058 1.00 95.81 111 GLU A C 1
ATOM 887 O O . GLU A 1 111 ? 1.587 8.307 -10.102 1.00 95.81 111 GLU A O 1
ATOM 892 N N . ARG A 1 112 ? 2.343 7.423 -12.034 1.00 95.75 112 ARG A N 1
ATOM 893 C CA . ARG A 1 112 ? 1.371 6.325 -12.105 1.00 95.75 112 ARG A CA 1
ATOM 894 C C . ARG A 1 112 ? 1.457 5.396 -10.897 1.00 95.75 112 ARG A C 1
ATOM 896 O O . ARG A 1 112 ? 0.436 5.017 -10.328 1.00 95.75 112 ARG A O 1
ATOM 903 N N . ASP A 1 113 ? 2.667 5.052 -10.477 1.00 96.12 113 ASP A N 1
ATOM 904 C CA . ASP A 1 113 ?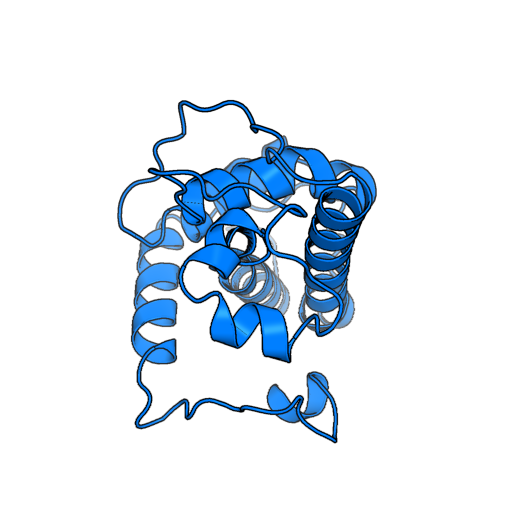 2.930 4.262 -9.277 1.00 96.12 113 ASP A CA 1
ATOM 905 C C . ASP A 1 113 ? 2.401 4.949 -8.005 1.00 96.12 113 ASP A C 1
ATOM 907 O O . ASP A 1 113 ? 1.792 4.322 -7.132 1.00 96.12 113 ASP A O 1
ATOM 911 N N . GLU A 1 114 ? 2.631 6.258 -7.877 1.00 96.00 114 GLU A N 1
ATOM 912 C CA . GLU A 1 114 ? 2.121 7.049 -6.756 1.00 96.00 114 GLU A CA 1
ATOM 913 C C . GLU A 1 114 ? 0.591 7.140 -6.766 1.00 96.00 114 GLU A C 1
ATOM 915 O O . GLU A 1 114 ? -0.041 6.995 -5.712 1.00 96.00 114 GL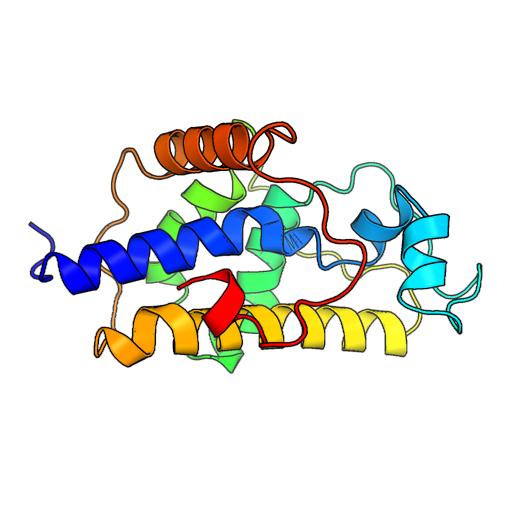U A O 1
ATOM 920 N N . GLU A 1 115 ? -0.006 7.331 -7.941 1.00 96.50 115 GLU A N 1
ATOM 921 C CA . GLU A 1 115 ? -1.453 7.324 -8.132 1.00 96.50 115 GLU A CA 1
ATOM 922 C C . GLU A 1 115 ? -2.062 5.964 -7.776 1.00 96.50 115 GLU A C 1
ATOM 924 O O . GLU A 1 115 ? -3.055 5.921 -7.049 1.00 96.50 115 GLU A O 1
ATOM 929 N N . ALA A 1 116 ? -1.451 4.853 -8.196 1.00 96.62 116 ALA A N 1
ATOM 930 C CA . ALA A 1 116 ? -1.919 3.506 -7.876 1.00 96.62 116 ALA A CA 1
ATOM 931 C C . ALA A 1 116 ? -1.929 3.257 -6.361 1.00 96.62 116 ALA A C 1
ATOM 933 O O . ALA A 1 116 ? -2.931 2.799 -5.807 1.00 96.62 116 ALA A O 1
ATOM 934 N N . ARG A 1 117 ? -0.849 3.628 -5.661 1.00 97.31 117 ARG A N 1
ATOM 935 C CA . ARG A 1 117 ? -0.757 3.512 -4.197 1.00 97.31 117 ARG A CA 1
ATOM 936 C C . ARG A 1 117 ? -1.795 4.374 -3.477 1.00 97.31 117 ARG A C 1
ATOM 938 O O . ARG A 1 117 ? -2.426 3.908 -2.527 1.00 97.31 117 ARG A O 1
ATOM 945 N N . LEU A 1 118 ? -1.995 5.615 -3.925 1.00 97.06 118 LEU A N 1
ATOM 946 C CA . LEU A 1 118 ? -3.002 6.513 -3.354 1.00 97.06 118 LEU A CA 1
ATOM 947 C C . LEU A 1 118 ? -4.428 6.008 -3.609 1.00 97.06 118 LEU A C 1
ATOM 949 O O . LEU A 1 118 ? -5.263 6.042 -2.704 1.00 97.06 118 LEU A O 1
ATOM 953 N N . THR A 1 119 ? -4.698 5.532 -4.822 1.00 96.69 119 THR A N 1
ATOM 954 C CA . THR A 1 119 ? -5.991 4.965 -5.222 1.00 96.69 119 THR A CA 1
ATOM 955 C C . THR A 1 119 ? -6.303 3.728 -4.395 1.00 96.69 119 THR A C 1
ATOM 957 O O . THR A 1 119 ? -7.402 3.626 -3.851 1.00 96.69 119 THR A O 1
ATOM 960 N N . TRP A 1 120 ? -5.329 2.834 -4.204 1.00 97.44 120 TRP A N 1
ATOM 961 C CA . TRP A 1 120 ? -5.499 1.653 -3.361 1.00 97.44 120 TRP A CA 1
ATOM 962 C C . TRP A 1 120 ? -5.816 2.027 -1.912 1.00 97.44 120 TRP A C 1
ATOM 964 O O . TRP A 1 120 ? -6.805 1.560 -1.356 1.00 97.44 120 TRP A O 1
ATOM 974 N N . ALA A 1 121 ? -5.054 2.944 -1.311 1.00 96.50 121 ALA A N 1
ATOM 975 C CA . ALA A 1 121 ? -5.323 3.377 0.058 1.00 96.50 121 ALA A CA 1
ATOM 976 C C . ALA A 1 121 ? -6.704 4.043 0.219 1.00 96.50 121 ALA A C 1
ATOM 978 O O . ALA A 1 121 ? -7.394 3.758 1.196 1.00 96.50 121 ALA A O 1
ATOM 979 N N . ASN A 1 122 ? -7.139 4.878 -0.734 1.00 96.12 122 ASN A N 1
ATOM 980 C CA . ASN A 1 122 ? -8.501 5.433 -0.740 1.00 96.12 122 ASN A CA 1
ATOM 981 C C . ASN A 1 122 ? -9.570 4.342 -0.870 1.00 96.12 122 ASN A C 1
ATOM 983 O O . ASN A 1 122 ? -10.550 4.354 -0.132 1.00 96.12 122 ASN A O 1
ATOM 987 N N . THR A 1 123 ? -9.347 3.371 -1.754 1.00 96.75 123 THR A N 1
ATOM 988 C CA . THR A 1 123 ? -10.249 2.229 -1.940 1.00 96.75 123 THR A CA 1
ATOM 989 C C . THR A 1 123 ? -10.435 1.469 -0.625 1.00 96.75 123 THR A C 1
ATOM 991 O O . THR A 1 123 ? -11.557 1.169 -0.230 1.00 96.75 123 THR A O 1
ATOM 994 N N . LEU A 1 124 ? -9.353 1.237 0.123 1.00 96.69 124 LEU A N 1
ATOM 995 C CA . LEU A 1 124 ? -9.412 0.592 1.438 1.00 96.69 124 LEU A CA 1
ATOM 996 C C . LEU A 1 124 ? -10.099 1.454 2.509 1.00 96.69 124 LEU A C 1
ATOM 998 O O . LEU A 1 124 ? -10.770 0.914 3.392 1.00 96.69 124 LEU A O 1
ATOM 1002 N N . VAL A 1 125 ? -9.958 2.784 2.448 1.00 95.94 125 VAL A N 1
ATOM 1003 C CA . VAL A 1 125 ? -10.715 3.707 3.311 1.00 95.94 125 VAL A CA 1
ATOM 1004 C C . VAL A 1 125 ? -12.214 3.540 3.070 1.00 95.94 125 VAL A C 1
ATOM 1006 O O . VAL A 1 125 ? -12.969 3.405 4.035 1.00 95.94 125 VAL A O 1
ATOM 1009 N N . ASP A 1 126 ? -12.641 3.537 1.809 1.00 95.81 126 ASP A N 1
ATOM 1010 C CA . ASP A 1 126 ? -14.054 3.435 1.447 1.00 95.81 126 ASP A CA 1
ATOM 1011 C C . ASP A 1 126 ? -14.619 2.029 1.697 1.00 95.81 126 ASP A C 1
ATOM 1013 O O . ASP A 1 126 ? -15.766 1.912 2.129 1.00 95.81 126 ASP A O 1
ATOM 1017 N N . LEU A 1 127 ? -13.806 0.979 1.541 1.00 96.38 127 LEU A N 1
ATOM 1018 C CA . LEU A 1 127 ? -14.212 -0.405 1.793 1.00 96.38 127 LEU A CA 1
ATOM 1019 C C . LEU A 1 127 ? -14.321 -0.736 3.291 1.00 96.38 127 LEU A C 1
ATOM 1021 O O . LEU A 1 127 ? -15.233 -1.455 3.699 1.00 96.38 127 LEU A O 1
ATOM 1025 N N . PHE A 1 128 ? -13.414 -0.223 4.132 1.00 96.31 128 PHE A N 1
ATOM 1026 C CA . PHE A 1 128 ? -13.323 -0.639 5.539 1.00 96.31 128 PHE A CA 1
ATOM 1027 C C . PHE A 1 128 ? -13.632 0.459 6.552 1.00 96.31 128 PHE A C 1
ATOM 1029 O O . PHE A 1 128 ? -14.400 0.234 7.490 1.00 96.31 128 PHE A O 1
ATOM 1036 N N . LEU A 1 129 ? -13.040 1.645 6.403 1.00 95.19 129 LEU A N 1
ATOM 1037 C CA . LEU A 1 129 ? -13.073 2.666 7.454 1.00 95.19 129 LEU A CA 1
ATOM 1038 C C . LEU A 1 129 ? -14.358 3.495 7.415 1.00 95.19 129 LEU A C 1
ATOM 1040 O O . LEU A 1 129 ? -14.980 3.728 8.456 1.00 95.19 129 LEU A O 1
ATOM 1044 N N . ARG A 1 130 ? -14.787 3.909 6.218 1.00 95.25 130 ARG A N 1
ATOM 1045 C CA . ARG A 1 130 ? -15.991 4.724 6.027 1.00 95.25 130 ARG A CA 1
ATOM 1046 C C . ARG A 1 130 ? -17.271 3.984 6.464 1.00 95.25 130 ARG A C 1
ATOM 1048 O O . ARG A 1 130 ? -18.045 4.592 7.208 1.00 95.25 130 ARG A O 1
ATOM 1055 N N . PRO A 1 131 ? -17.491 2.691 6.138 1.00 95.38 131 PRO A N 1
ATOM 1056 C CA . PRO A 1 131 ? -18.665 1.949 6.609 1.00 95.38 131 PRO A CA 1
ATOM 1057 C C . PRO A 1 131 ? -18.681 1.749 8.131 1.00 95.38 131 PRO A C 1
ATOM 1059 O O . PRO A 1 131 ? -19.747 1.707 8.742 1.00 95.38 131 PRO A O 1
ATOM 1062 N N . ALA A 1 132 ? -17.504 1.684 8.761 1.00 95.44 132 ALA A N 1
ATOM 1063 C CA . ALA A 1 132 ? -17.356 1.605 10.214 1.00 95.44 132 ALA A CA 1
ATOM 1064 C C . ALA A 1 132 ? -17.430 2.971 10.923 1.00 95.44 132 ALA A C 1
ATOM 1066 O O . ALA A 1 132 ? -17.235 3.032 12.140 1.00 95.44 132 ALA A O 1
ATOM 1067 N N . GLN A 1 133 ? -17.706 4.055 10.182 1.00 94.69 133 GLN A N 1
ATOM 1068 C CA . GLN A 1 133 ? -17.799 5.428 10.693 1.00 94.69 133 GLN A CA 1
ATOM 1069 C C . GLN A 1 133 ? -16.537 5.862 11.458 1.00 94.69 133 GLN A C 1
ATOM 1071 O O . GLN A 1 133 ? -16.607 6.539 12.484 1.00 94.69 133 GLN A O 1
ATOM 1076 N N . ILE A 1 134 ? -15.369 5.434 10.977 1.00 92.38 134 ILE A N 1
ATOM 1077 C CA . ILE A 1 134 ? -14.077 5.780 11.568 1.00 92.38 134 ILE A CA 1
ATOM 1078 C C . ILE A 1 134 ? -13.606 7.123 11.010 1.00 92.38 134 ILE A C 1
ATOM 1080 O O . ILE A 1 134 ? -13.430 7.274 9.800 1.00 92.38 134 ILE A O 1
ATOM 1084 N N . ASP A 1 135 ? -13.316 8.071 11.901 1.00 90.25 135 ASP A N 1
ATOM 1085 C CA . ASP A 1 135 ? -12.503 9.235 11.555 1.00 90.25 135 ASP A CA 1
ATOM 1086 C C . ASP A 1 135 ? -11.020 8.850 11.588 1.00 90.25 135 ASP A C 1
ATOM 1088 O O . ASP A 1 135 ? -10.362 8.884 12.626 1.00 90.25 135 ASP A O 1
ATOM 1092 N N . TYR A 1 136 ? -10.486 8.458 10.434 1.00 87.25 136 TYR A N 1
ATOM 1093 C CA . TYR A 1 136 ? -9.093 8.030 10.286 1.00 87.25 136 TYR A CA 1
ATOM 1094 C C . TYR A 1 136 ? -8.078 9.185 10.345 1.00 87.25 136 TYR A C 1
ATOM 1096 O O . TYR A 1 136 ? -6.872 8.949 10.246 1.00 87.25 136 TYR A O 1
ATOM 1104 N N . ARG A 1 137 ? -8.551 10.429 10.504 1.00 87.31 137 ARG A N 1
ATOM 1105 C CA . ARG A 1 137 ? -7.709 11.607 10.760 1.00 87.31 137 ARG A CA 1
ATOM 1106 C C . ARG A 1 137 ? -7.495 11.853 12.253 1.00 87.31 137 ARG A C 1
ATOM 1108 O O . ARG A 1 137 ? -6.583 12.592 12.620 1.00 87.31 137 ARG A O 1
ATOM 1115 N N . ALA A 1 138 ? -8.307 11.236 13.109 1.00 85.00 138 ALA A N 1
ATOM 1116 C CA . ALA A 1 138 ? -8.093 11.232 14.548 1.00 85.00 138 ALA A CA 1
ATOM 1117 C C . ALA A 1 138 ? -6.922 10.299 14.930 1.00 85.00 138 ALA A C 1
ATOM 1119 O O . ALA A 1 138 ? -6.558 9.410 14.152 1.00 85.00 138 ALA A O 1
ATOM 1120 N N . PRO A 1 139 ? -6.322 10.468 16.125 1.00 83.44 139 PRO A N 1
ATOM 1121 C CA . PRO A 1 139 ? -5.311 9.542 16.622 1.00 83.44 139 PRO A CA 1
ATOM 1122 C C . PRO A 1 139 ? -5.809 8.093 16.615 1.00 83.44 139 PRO A C 1
ATOM 1124 O O . PRO A 1 139 ? -6.909 7.796 17.088 1.00 83.44 139 PRO A O 1
ATOM 1127 N N . LEU A 1 140 ? -4.983 7.195 16.080 1.00 84.88 140 LEU A N 1
ATOM 1128 C CA . LEU A 1 140 ? -5.275 5.766 16.056 1.00 84.88 140 LEU A CA 1
ATOM 1129 C C . LEU A 1 140 ? -5.167 5.161 17.465 1.00 84.88 140 LEU A C 1
ATOM 1131 O O . LEU A 1 140 ? -4.395 5.657 18.288 1.00 84.88 140 LEU A O 1
ATOM 1135 N N . PRO A 1 141 ? -5.896 4.066 17.744 1.00 84.56 141 PRO A N 1
ATOM 1136 C CA . PRO A 1 141 ? -5.629 3.248 18.922 1.00 84.56 141 PRO A CA 1
ATOM 1137 C C . PRO A 1 141 ? -4.220 2.639 18.871 1.00 84.56 141 PRO A C 1
ATOM 1139 O O . PRO A 1 141 ? -3.641 2.472 17.792 1.00 84.56 141 PRO A O 1
ATOM 1142 N N . ASP A 1 142 ? -3.724 2.205 20.030 1.00 88.38 142 ASP A N 1
ATOM 1143 C CA . ASP A 1 142 ? -2.476 1.445 20.122 1.00 88.38 142 ASP A CA 1
ATOM 1144 C C . ASP A 1 142 ? -2.489 0.230 19.182 1.00 88.38 142 ASP A C 1
ATOM 1146 O O . ASP A 1 142 ? -3.491 -0.491 19.075 1.00 88.38 142 ASP A O 1
ATOM 1150 N N . CYS A 1 143 ? -1.359 -0.003 18.513 1.00 90.31 143 CYS A N 1
ATOM 1151 C CA . CYS A 1 143 ? -1.183 -1.150 17.631 1.00 90.31 143 CYS A CA 1
ATOM 1152 C C . CYS A 1 143 ? -1.320 -2.464 18.428 1.00 90.31 143 CYS A C 1
ATOM 1154 O O . CYS A 1 143 ? -0.653 -2.631 19.455 1.00 90.31 143 CYS A O 1
ATOM 1156 N N . PRO A 1 144 ? -2.163 -3.420 17.990 1.00 90.62 144 PRO A N 1
ATOM 1157 C CA . PRO A 1 144 ? -2.275 -4.714 18.640 1.00 90.62 144 PRO A CA 1
ATOM 1158 C C . PRO A 1 144 ? -0.926 -5.446 18.618 1.00 90.62 144 PRO A C 1
ATOM 1160 O O . PRO A 1 144 ? -0.341 -5.612 17.547 1.00 90.62 144 PRO A O 1
ATOM 1163 N N . PRO A 1 145 ? -0.447 -5.978 19.756 1.00 89.19 145 PRO A N 1
ATOM 1164 C CA . PRO A 1 145 ? 0.903 -6.540 19.853 1.00 89.19 145 PRO A CA 1
ATOM 1165 C C . PRO A 1 145 ? 1.141 -7.757 18.945 1.00 89.19 145 PRO A C 1
ATOM 1167 O O . PRO A 1 145 ? 2.279 -8.056 18.604 1.00 89.19 145 PRO A O 1
ATOM 1170 N N . MET A 1 146 ? 0.081 -8.463 18.536 1.00 92.94 146 MET A N 1
ATOM 1171 C CA . MET A 1 146 ? 0.163 -9.633 17.652 1.00 92.94 146 MET A CA 1
ATOM 1172 C C . MET A 1 146 ? -0.162 -9.322 16.184 1.00 92.94 146 MET A C 1
ATOM 1174 O O . MET A 1 146 ? -0.259 -10.251 15.384 1.00 92.94 146 MET A O 1
ATOM 1178 N N . LEU A 1 147 ? -0.339 -8.047 15.808 1.00 94.31 147 LEU A N 1
ATOM 1179 C CA . LEU A 1 147 ? -0.774 -7.680 14.457 1.00 94.31 147 LEU A CA 1
ATOM 1180 C C . LEU A 1 147 ? 0.188 -8.181 13.374 1.00 94.31 147 LEU A C 1
ATOM 1182 O O . LEU A 1 147 ? -0.280 -8.691 12.364 1.00 94.31 147 LEU A O 1
ATOM 1186 N N . ALA A 1 148 ? 1.503 -8.087 13.591 1.00 93.19 148 ALA A N 1
ATOM 1187 C CA . ALA A 1 148 ? 2.494 -8.535 12.611 1.00 93.19 148 ALA A CA 1
ATOM 1188 C C . ALA A 1 148 ? 2.363 -10.038 12.316 1.00 93.19 148 ALA A C 1
ATOM 1190 O O . ALA A 1 148 ? 2.183 -10.434 11.170 1.00 93.19 148 ALA A O 1
ATOM 1191 N N . GLY A 1 149 ? 2.352 -10.874 13.362 1.00 94.06 149 GLY A N 1
ATOM 1192 C CA . GLY A 1 149 ? 2.183 -12.321 13.207 1.00 94.06 149 GLY A CA 1
ATOM 1193 C C . GLY A 1 149 ? 0.819 -12.699 12.628 1.00 94.06 149 GLY A C 1
ATOM 1194 O O . GLY A 1 149 ? 0.728 -13.597 11.796 1.00 94.06 149 GLY A O 1
ATOM 1195 N N . PHE A 1 150 ? -0.242 -11.984 13.014 1.00 96.62 150 PHE A N 1
ATOM 1196 C CA . PHE A 1 150 ? -1.566 -12.179 12.429 1.00 96.62 150 PHE A CA 1
ATOM 1197 C C . PHE A 1 150 ? -1.588 -11.825 10.933 1.00 96.62 150 PHE A C 1
ATOM 1199 O O . PHE A 1 150 ? -2.137 -12.586 10.139 1.00 96.62 150 PHE A O 1
ATOM 1206 N N . CYS A 1 151 ? -0.938 -10.725 10.539 1.00 97.25 151 CYS A N 1
ATOM 1207 C CA . CYS A 1 151 ? -0.778 -10.319 9.146 1.00 97.25 151 CYS A CA 1
ATOM 1208 C C . CYS A 1 151 ? -0.028 -11.382 8.332 1.00 97.25 151 CYS A C 1
ATOM 1210 O O . CYS A 1 151 ? -0.511 -11.764 7.271 1.00 97.25 151 CYS A O 1
ATOM 1212 N N . SER A 1 152 ? 1.090 -11.913 8.841 1.00 95.88 152 SER A N 1
ATOM 1213 C CA . SER A 1 152 ? 1.844 -12.987 8.174 1.00 95.88 152 SER A CA 1
ATOM 1214 C C . SER A 1 152 ? 1.002 -14.246 7.962 1.00 95.88 152 SER A C 1
ATOM 1216 O O . SER A 1 152 ? 1.028 -14.828 6.884 1.00 95.88 152 SER A O 1
ATOM 1218 N N . VAL A 1 153 ? 0.208 -14.658 8.957 1.00 96.94 153 VAL A N 1
ATOM 1219 C CA . VAL A 1 153 ? -0.694 -15.814 8.808 1.00 96.94 153 VAL A CA 1
ATOM 1220 C C . VAL A 1 153 ? -1.778 -15.543 7.762 1.00 96.94 153 VAL A C 1
ATOM 1222 O O . VAL A 1 153 ? -2.094 -16.434 6.976 1.00 96.94 153 VAL A O 1
ATOM 1225 N N . CYS A 1 154 ? -2.333 -14.327 7.720 1.00 97.38 154 CYS A N 1
ATOM 1226 C CA . CYS A 1 154 ? -3.300 -13.941 6.691 1.00 97.38 154 CYS A CA 1
ATOM 1227 C C . CYS A 1 154 ? -2.684 -13.987 5.286 1.00 97.38 154 CYS A C 1
ATOM 1229 O O . CYS A 1 154 ? -3.313 -14.530 4.382 1.00 97.38 154 CYS A O 1
ATOM 1231 N N . ASP A 1 155 ? -1.461 -13.479 5.117 1.00 97.00 155 ASP A N 1
ATOM 1232 C CA . ASP A 1 155 ? -0.712 -13.534 3.854 1.00 97.00 155 ASP A CA 1
ATOM 1233 C C . ASP A 1 155 ? -0.446 -14.986 3.413 1.00 97.00 155 ASP A C 1
ATOM 1235 O O . ASP A 1 155 ? -0.705 -15.359 2.269 1.00 97.00 155 ASP A O 1
ATOM 1239 N N . TRP A 1 156 ? -0.043 -15.862 4.341 1.00 96.62 156 TRP A N 1
ATOM 1240 C CA . TRP A 1 156 ? 0.164 -17.285 4.046 1.00 96.62 156 TRP A CA 1
ATOM 1241 C C . TRP A 1 156 ? -1.118 -18.000 3.619 1.00 96.62 156 TRP A C 1
ATOM 1243 O O . TRP A 1 156 ? -1.092 -18.793 2.679 1.00 96.62 156 TRP A O 1
ATOM 1253 N N . ILE A 1 157 ? -2.241 -17.722 4.289 1.00 97.00 157 ILE A N 1
ATOM 1254 C CA . ILE A 1 157 ? -3.546 -18.278 3.912 1.00 97.00 157 ILE A CA 1
ATOM 1255 C C . ILE A 1 157 ? -3.976 -17.736 2.542 1.00 97.00 157 ILE A C 1
ATOM 1257 O O . ILE A 1 157 ? -4.384 -18.520 1.686 1.00 97.00 157 ILE A O 1
ATOM 1261 N N . GLY A 1 158 ? -3.849 -16.424 2.318 1.00 95.75 158 GLY A N 1
ATOM 1262 C CA . GLY A 1 158 ? -4.199 -15.758 1.059 1.00 95.75 158 GLY A CA 1
ATOM 1263 C C . GLY A 1 158 ? -3.327 -16.176 -0.127 1.00 95.75 158 GLY A C 1
ATOM 1264 O O . GLY A 1 158 ? -3.763 -16.095 -1.271 1.00 95.75 158 GLY A O 1
ATOM 1265 N N . SER A 1 159 ? -2.125 -16.686 0.140 1.00 95.44 159 SER A N 1
ATOM 1266 C CA . SER A 1 159 ? -1.208 -17.223 -0.869 1.00 95.44 159 SER A CA 1
ATOM 1267 C C . SER A 1 159 ? -1.530 -18.662 -1.298 1.00 95.44 159 SER A C 1
ATOM 1269 O O . SER A 1 159 ? -0.861 -19.200 -2.183 1.00 95.44 159 SER A O 1
ATOM 1271 N N . ASN A 1 160 ? -2.529 -19.317 -0.694 1.00 96.88 160 ASN A N 1
ATOM 1272 C CA . ASN A 1 160 ? -2.916 -20.670 -1.083 1.00 96.88 160 ASN A CA 1
ATOM 1273 C C . ASN A 1 160 ? -3.815 -20.661 -2.335 1.00 96.88 160 ASN A C 1
ATOM 1275 O O . ASN A 1 160 ? -5.020 -20.419 -2.246 1.00 96.88 160 ASN A O 1
ATOM 1279 N N . SER A 1 161 ? -3.237 -20.999 -3.491 1.00 95.81 161 SER A N 1
ATOM 1280 C CA . SER A 1 161 ? -3.928 -21.006 -4.789 1.00 95.81 161 SER A CA 1
ATOM 1281 C C . SER A 1 161 ? -5.053 -22.037 -4.925 1.00 95.81 161 SER A C 1
ATOM 1283 O O . SER A 1 161 ? -5.883 -21.893 -5.825 1.00 95.81 161 SER A O 1
ATOM 1285 N N . ASP A 1 162 ? -5.110 -23.043 -4.044 1.00 95.81 162 ASP A N 1
ATOM 1286 C CA . ASP A 1 162 ? -6.211 -24.015 -4.014 1.00 95.81 162 ASP A CA 1
ATOM 1287 C C . ASP A 1 162 ? -7.521 -23.365 -3.534 1.00 95.81 162 ASP A C 1
ATOM 1289 O O . ASP A 1 162 ? -8.607 -23.838 -3.866 1.00 95.81 162 ASP A O 1
ATOM 1293 N N . PHE A 1 163 ? -7.421 -22.266 -2.775 1.00 94.69 163 PHE A N 1
ATOM 1294 C CA . PHE A 1 163 ? -8.561 -21.500 -2.259 1.00 94.69 163 PHE A CA 1
ATOM 1295 C C . PHE A 1 163 ? -8.667 -20.101 -2.881 1.00 94.69 163 PHE A C 1
ATOM 1297 O O . PHE A 1 163 ? -9.771 -19.604 -3.084 1.00 94.69 163 PHE A O 1
ATOM 1304 N N . PHE A 1 164 ? -7.532 -19.482 -3.214 1.00 93.94 164 PHE A N 1
ATOM 1305 C CA . PHE A 1 164 ? -7.438 -18.146 -3.802 1.00 93.94 164 PHE A CA 1
ATOM 1306 C C . PHE A 1 164 ? -6.812 -18.231 -5.195 1.00 93.94 164 PHE A C 1
ATOM 1308 O O . PHE A 1 164 ? -5.639 -17.924 -5.408 1.00 93.94 164 PHE A O 1
ATOM 1315 N N . THR A 1 165 ? -7.595 -18.701 -6.164 1.00 93.50 165 THR A N 1
ATOM 1316 C CA . THR A 1 165 ? -7.135 -18.823 -7.551 1.00 93.50 165 THR A CA 1
ATOM 1317 C C . THR A 1 165 ? -6.878 -17.448 -8.170 1.00 93.50 165 THR A C 1
ATOM 1319 O O . THR A 1 165 ? -7.693 -16.532 -8.036 1.00 93.50 165 THR A O 1
ATOM 1322 N N . PHE A 1 166 ? -5.761 -17.317 -8.893 1.00 90.69 166 PHE A N 1
ATOM 1323 C CA . PHE A 1 166 ? -5.406 -16.082 -9.588 1.00 90.69 166 PHE A CA 1
ATOM 1324 C C . PHE A 1 166 ? -6.493 -15.647 -10.571 1.00 90.69 166 PHE A C 1
ATOM 1326 O O . PHE A 1 166 ? -6.953 -16.434 -11.399 1.00 90.69 166 PHE A O 1
ATOM 1333 N N . GLN A 1 167 ? -6.848 -14.365 -10.509 1.00 87.62 167 GLN A N 1
ATOM 1334 C CA . GLN A 1 167 ? -7.788 -13.734 -11.427 1.00 87.62 167 GLN A CA 1
ATOM 1335 C C . GLN A 1 167 ? -6.998 -12.930 -12.469 1.00 87.62 167 GLN A C 1
ATOM 1337 O O . GLN A 1 167 ? -6.441 -11.886 -12.133 1.00 87.62 167 GLN A O 1
ATOM 1342 N N . PRO A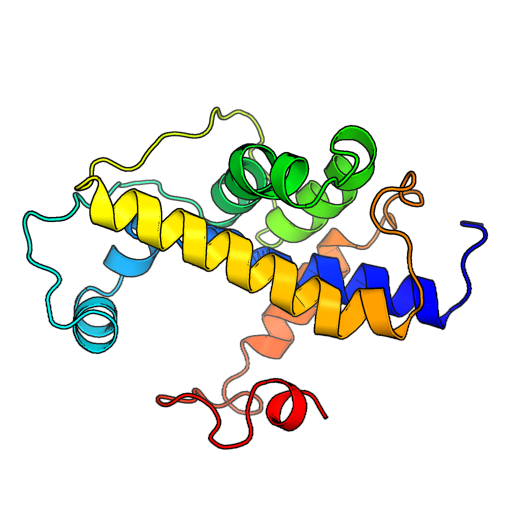 1 168 ? -6.902 -13.394 -13.730 1.00 82.44 168 PRO A N 1
ATOM 1343 C CA . PRO A 1 168 ? -6.119 -12.713 -14.766 1.00 82.44 168 PRO A CA 1
ATOM 1344 C C . PRO A 1 168 ? -6.816 -11.461 -15.313 1.00 82.44 168 PRO A C 1
ATOM 1346 O O . PRO A 1 168 ? -6.239 -10.725 -16.109 1.00 82.44 168 PRO A O 1
ATOM 1349 N N . LYS A 1 169 ? -8.076 -11.245 -14.932 1.00 82.94 169 LYS A N 1
ATOM 1350 C CA . LYS A 1 169 ? -8.875 -10.079 -15.289 1.00 82.94 169 LYS A CA 1
ATOM 1351 C C . LYS A 1 169 ? -9.458 -9.472 -14.016 1.00 82.94 169 LYS A C 1
ATOM 1353 O O . LYS A 1 169 ? -9.725 -10.221 -13.073 1.00 82.94 169 LYS A O 1
ATOM 1358 N N . PRO A 1 170 ? -9.681 -8.149 -13.989 1.00 82.38 170 PRO A N 1
ATOM 1359 C CA . PRO A 1 170 ? -10.472 -7.529 -12.937 1.00 82.38 170 PRO A CA 1
ATOM 1360 C C . PRO A 1 170 ? -11.834 -8.216 -12.807 1.00 82.38 170 PRO A C 1
ATOM 1362 O O . PRO A 1 170 ? -12.406 -8.655 -13.806 1.00 82.38 170 PRO A O 1
ATOM 1365 N N . TYR A 1 171 ? -12.347 -8.297 -11.581 1.00 85.12 171 TYR A N 1
ATOM 1366 C CA . TYR A 1 171 ? -13.698 -8.791 -11.329 1.00 85.12 171 TYR A CA 1
ATOM 1367 C C . TYR A 1 171 ? -14.716 -7.867 -12.012 1.00 85.12 171 TYR A C 1
ATOM 1369 O O . TYR A 1 171 ? -14.671 -6.655 -11.798 1.00 85.12 171 TYR A O 1
ATOM 1377 N N . GLU A 1 172 ? -15.612 -8.422 -12.835 1.00 85.81 172 GLU A N 1
ATOM 1378 C CA . GLU A 1 172 ? -16.564 -7.628 -13.634 1.00 85.81 172 GLU A CA 1
ATOM 1379 C C . GLU A 1 172 ? -17.512 -6.806 -12.750 1.00 85.81 172 GLU A C 1
ATOM 1381 O O . GLU A 1 172 ? -17.802 -5.652 -13.059 1.00 85.81 172 GLU A O 1
ATOM 1386 N N . ASP A 1 173 ? -17.907 -7.370 -11.606 1.00 87.44 173 ASP A N 1
ATOM 1387 C CA . ASP A 1 173 ? -18.809 -6.743 -10.635 1.00 87.44 173 ASP A CA 1
ATOM 1388 C C . ASP A 1 173 ? -18.087 -5.818 -9.629 1.00 87.44 173 ASP A C 1
ATOM 1390 O O . ASP A 1 173 ? -18.700 -5.304 -8.692 1.00 87.44 173 ASP A O 1
ATOM 1394 N N . GLY A 1 174 ? -16.783 -5.585 -9.813 1.00 87.81 174 GLY A N 1
ATOM 1395 C CA . GLY A 1 174 ? -15.982 -4.692 -8.975 1.00 87.81 174 GLY A CA 1
ATOM 1396 C C . GLY A 1 174 ? -15.431 -5.327 -7.693 1.00 87.81 174 GLY A C 1
ATOM 1397 O O . GLY A 1 174 ? -15.575 -6.523 -7.428 1.00 87.81 174 GLY A O 1
ATOM 1398 N N . LEU A 1 175 ? -14.741 -4.507 -6.894 1.00 89.00 175 LEU A N 1
ATOM 1399 C CA . LEU A 1 175 ? -14.054 -4.954 -5.678 1.00 89.00 175 LEU A CA 1
ATOM 1400 C C . LEU A 1 175 ? -15.038 -5.339 -4.571 1.00 89.00 175 LEU A C 1
ATOM 1402 O O . LEU A 1 175 ? -14.794 -6.285 -3.827 1.00 89.00 175 LEU A O 1
ATOM 1406 N N . GLU A 1 176 ? -16.152 -4.623 -4.464 1.00 86.50 176 GLU A N 1
ATOM 1407 C CA . GLU A 1 176 ? -17.193 -4.879 -3.475 1.00 86.50 176 GLU A CA 1
ATOM 1408 C C . GLU A 1 176 ? -17.799 -6.269 -3.664 1.00 86.50 176 GLU A C 1
ATOM 1410 O O . GLU A 1 176 ? -18.018 -6.967 -2.680 1.00 86.50 176 GLU A O 1
ATOM 1415 N N . ALA A 1 177 ? -18.010 -6.693 -4.913 1.00 87.88 177 ALA A N 1
ATOM 1416 C CA . ALA A 1 177 ? -18.505 -8.028 -5.230 1.00 87.88 177 ALA A CA 1
ATOM 1417 C C . ALA A 1 177 ? -17.462 -9.121 -4.965 1.00 87.88 177 ALA A C 1
ATOM 1419 O O . ALA A 1 177 ? -17.821 -10.196 -4.497 1.00 87.88 177 ALA A O 1
ATOM 1420 N N . TYR A 1 178 ? -16.177 -8.845 -5.217 1.00 90.00 178 TYR A N 1
ATOM 1421 C CA . TYR A 1 178 ? -15.094 -9.758 -4.840 1.00 90.00 178 TYR A CA 1
ATOM 1422 C C . TYR A 1 178 ? -14.990 -9.936 -3.314 1.00 90.00 178 TYR A C 1
ATOM 1424 O O . TYR A 1 178 ? -14.611 -11.003 -2.836 1.00 90.00 178 TYR A O 1
ATOM 1432 N N . TRP A 1 179 ? -15.292 -8.882 -2.551 1.00 90.06 179 TRP A N 1
ATOM 1433 C CA . TRP A 1 179 ? -15.156 -8.869 -1.096 1.00 90.06 179 TRP A CA 1
ATOM 1434 C C . TRP A 1 179 ? -16.382 -9.396 -0.328 1.00 90.06 179 TRP A C 1
ATOM 1436 O O . TRP A 1 179 ? -16.226 -9.818 0.821 1.00 90.06 179 TRP A O 1
ATOM 1446 N N . ALA A 1 180 ? -17.580 -9.308 -0.915 1.00 84.44 180 ALA A N 1
ATOM 1447 C CA . ALA A 1 180 ? -18.862 -9.660 -0.289 1.00 84.44 180 ALA A CA 1
ATOM 1448 C C . ALA A 1 180 ? -18.958 -11.135 0.136 1.00 84.44 180 ALA A C 1
ATOM 1450 O O . ALA A 1 180 ? -19.484 -11.367 1.254 1.00 84.44 180 ALA A O 1
#

Foldseek 3Di:
DQPDDPQQVVLLLQLLLLLLQLLCLAVLNVVVPVVLVCVVPVPDDPQQFDHDPPDQSLLLSLQLCLPQACVVPQAPCVQCNVSSLLSSCLVPDRPNPDHHDQTRGHPVRSVSSSVVSNVSSVVSCVVRVVVSVHPNNDRDTDDDPCSNVVSNVVVVVCPPCVVNPDDSDADPVHPNVVVD